Protein AF-A0A930GXK1-F1 (afdb_monomer)

Secondary structure (DSSP, 8-state):
--HHHHHHHHHHHHHHHHHHHHHHHHHHHHHHHT--GGGHHHHHHHHHHHHHHHHHHHT-HHHHT-

Solvent-accessible surface area (backbone atoms only — not comparable to full-atom values): 3827 Å² total; per-residue (Å²): 127,55,72,67,57,41,52,49,54,51,50,55,48,52,52,52,52,50,54,48,53,51,52,52,51,51,52,52,51,39,59,76,72,75,52,61,75,91,48,43,69,66,49,52,55,51,50,51,49,50,50,50,54,44,50,54,65,76,63,32,64,74,67,80,72,97

Mean predicted aligned error: 2.79 Å

Sequence (66 aa):
MTTEEKLKKYQDWLFKCSAYHMALNIIDIDKQTVAPTAGAGYRDERSAFLAGELFSLETDPEIVEL

Structure (mmCIF, N/CA/C/O backbone):
data_AF-A0A930GXK1-F1
#
_entry.id   AF-A0A930GXK1-F1
#
loop_
_atom_site.group_PDB
_atom_site.id
_atom_site.type_symbol
_atom_site.label_atom_id
_atom_site.label_alt_id
_atom_site.label_comp_id
_atom_site.label_asym_id
_atom_site.label_entity_id
_atom_site.label_seq_id
_atom_site.pdbx_PDB_ins_code
_atom_site.Cartn_x
_atom_site.Cartn_y
_atom_site.Cartn_z
_atom_site.occupancy
_atom_site.B_iso_or_equiv
_atom_site.auth_seq_id
_atom_site.auth_comp_id
_atom_site.auth_asym_id
_atom_site.auth_atom_id
_atom_site.pdbx_PDB_model_num
ATOM 1 N N . MET A 1 1 ? -9.607 -3.810 26.216 1.00 77.88 1 MET A N 1
ATOM 2 C CA . MET A 1 1 ? -9.137 -2.436 25.967 1.00 77.88 1 MET A CA 1
ATOM 3 C C . MET A 1 1 ? -10.179 -1.453 26.453 1.00 77.88 1 MET A C 1
ATOM 5 O O . MET A 1 1 ? -11.368 -1.714 26.275 1.00 77.88 1 MET A O 1
ATOM 9 N N . THR A 1 2 ? -9.745 -0.349 27.048 1.00 95.19 2 THR A N 1
ATOM 10 C CA . THR A 1 2 ? -10.595 0.822 27.290 1.00 95.19 2 THR A CA 1
ATOM 11 C C . THR A 1 2 ? -10.962 1.494 25.962 1.00 95.19 2 THR A C 1
ATOM 13 O O . THR A 1 2 ? -10.363 1.221 24.918 1.00 95.19 2 THR A O 1
ATOM 16 N N . THR A 1 3 ? -11.949 2.390 25.983 1.00 93.94 3 THR A N 1
ATOM 17 C CA . THR A 1 3 ? -12.320 3.182 24.799 1.00 93.94 3 THR A CA 1
ATOM 18 C C . THR A 1 3 ? -11.151 4.027 24.288 1.00 93.94 3 THR A C 1
ATOM 20 O O . THR A 1 3 ? -10.949 4.126 23.082 1.00 93.94 3 THR A O 1
ATOM 23 N N . GLU A 1 4 ? -10.350 4.597 25.189 1.00 95.94 4 GLU A N 1
ATOM 24 C CA . GLU A 1 4 ? -9.179 5.406 24.830 1.00 95.94 4 GLU A CA 1
ATOM 25 C C . GLU A 1 4 ? -8.085 4.561 24.165 1.00 95.94 4 GLU A C 1
ATOM 27 O O . GLU A 1 4 ? -7.514 4.969 23.155 1.00 95.94 4 GLU A O 1
ATOM 32 N N . GLU A 1 5 ? -7.844 3.345 24.665 1.00 96.31 5 GLU A N 1
ATOM 33 C CA . GLU A 1 5 ? -6.905 2.396 24.055 1.00 96.31 5 GLU A CA 1
ATOM 34 C C . GLU A 1 5 ? -7.367 1.954 22.658 1.00 96.31 5 GLU A C 1
ATOM 36 O O . GLU A 1 5 ? -6.549 1.863 21.740 1.00 96.31 5 GLU A O 1
ATOM 41 N N . LYS A 1 6 ? -8.675 1.719 22.473 1.00 94.62 6 LYS A N 1
ATOM 42 C CA . LYS A 1 6 ? -9.276 1.413 21.160 1.00 94.62 6 LYS A CA 1
ATOM 43 C C . LYS A 1 6 ? -9.108 2.567 20.186 1.00 94.62 6 LYS A C 1
ATOM 45 O O . LYS A 1 6 ? -8.625 2.361 19.076 1.00 94.62 6 LYS A O 1
ATOM 50 N N . LEU A 1 7 ? -9.422 3.785 20.622 1.00 96.19 7 LEU A N 1
ATOM 51 C CA . LEU A 1 7 ? -9.266 4.978 19.797 1.00 96.19 7 LEU A CA 1
ATOM 52 C C . LEU A 1 7 ? -7.808 5.179 19.372 1.00 96.19 7 LEU A C 1
ATOM 54 O O . LEU A 1 7 ? -7.546 5.441 18.199 1.00 96.19 7 LEU A O 1
ATOM 58 N N . LYS A 1 8 ? -6.857 5.009 20.296 1.00 96.88 8 LYS A N 1
ATOM 59 C CA . LYS A 1 8 ? -5.434 5.121 19.973 1.00 96.88 8 LYS A CA 1
ATOM 60 C C . LYS A 1 8 ? -4.985 4.052 18.974 1.00 96.88 8 LYS A C 1
ATOM 62 O O . LYS A 1 8 ? -4.339 4.396 17.988 1.00 96.88 8 LYS A O 1
ATOM 67 N N . LYS A 1 9 ? -5.355 2.782 19.182 1.00 96.56 9 LYS A N 1
ATOM 68 C CA . LYS A 1 9 ? -5.013 1.693 18.249 1.00 96.56 9 LYS A CA 1
ATOM 69 C C . LYS A 1 9 ? -5.582 1.953 16.848 1.00 96.56 9 LYS A C 1
ATOM 71 O O . LYS A 1 9 ? -4.870 1.764 15.866 1.00 96.56 9 LYS A O 1
ATOM 76 N N . TYR A 1 10 ? -6.809 2.467 16.754 1.00 96.75 10 TYR A N 1
ATOM 77 C CA . TYR A 1 10 ? -7.414 2.860 15.479 1.00 96.75 10 TYR A CA 1
ATOM 78 C C . TYR A 1 10 ? -6.661 4.007 14.792 1.00 96.75 10 TYR A C 1
ATOM 80 O O . TYR A 1 10 ? -6.390 3.946 13.596 1.00 96.75 10 TYR A O 1
ATOM 88 N N . GLN A 1 11 ? -6.285 5.049 15.537 1.00 97.44 11 GLN A N 1
ATOM 89 C CA . GLN A 1 11 ? -5.524 6.179 14.995 1.00 97.44 11 GLN A CA 1
ATOM 90 C C . GLN A 1 11 ? -4.134 5.760 14.503 1.00 97.44 11 GLN A C 1
ATOM 92 O O . GLN A 1 11 ? -3.713 6.179 13.425 1.00 97.44 11 GLN A O 1
ATOM 97 N N . ASP A 1 12 ? -3.442 4.906 15.260 1.00 97.75 12 ASP A N 1
ATOM 98 C CA . ASP A 1 12 ? -2.135 4.372 14.874 1.00 97.75 12 ASP A CA 1
ATOM 99 C C . ASP A 1 12 ? -2.254 3.503 13.600 1.00 97.75 12 ASP A C 1
ATOM 101 O O . ASP A 1 12 ? -1.423 3.608 12.692 1.00 97.75 12 ASP A O 1
ATOM 105 N N . TRP A 1 13 ? -3.322 2.702 13.481 1.00 97.88 13 TRP A N 1
ATOM 106 C CA . TRP A 1 13 ? -3.641 1.946 12.263 1.00 97.88 13 TRP A CA 1
ATOM 107 C C . TRP A 1 13 ? -3.933 2.856 11.061 1.00 97.88 13 TRP A C 1
ATOM 109 O O . TRP A 1 13 ? -3.353 2.654 9.991 1.00 97.88 13 TRP A O 1
ATOM 119 N N . LEU A 1 14 ? -4.768 3.889 11.236 1.00 98.06 14 LEU A N 1
ATOM 120 C CA . LEU A 1 14 ? -5.084 4.867 10.189 1.00 98.06 14 LEU A CA 1
ATOM 121 C C . LEU A 1 14 ? -3.821 5.545 9.665 1.00 98.06 14 LEU A C 1
ATOM 123 O O . LEU A 1 14 ? -3.631 5.660 8.453 1.00 98.06 14 LEU A O 1
ATOM 127 N N . PHE A 1 15 ? -2.941 5.973 10.574 1.00 98.44 15 PHE A N 1
ATOM 128 C CA . PHE A 1 15 ? -1.672 6.583 10.201 1.00 98.44 15 PHE A CA 1
ATOM 129 C C . PHE A 1 15 ? -0.829 5.616 9.366 1.00 98.44 15 PHE A C 1
ATOM 131 O O . PHE A 1 15 ? -0.344 5.990 8.295 1.00 98.44 15 PHE A O 1
ATOM 138 N N . LYS A 1 16 ? -0.713 4.357 9.805 1.00 98.12 16 LY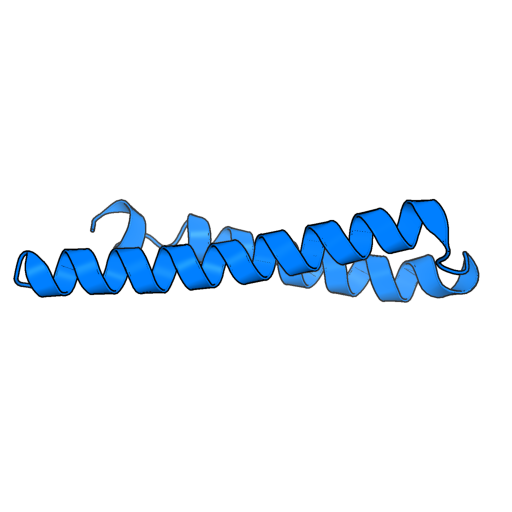S A N 1
ATOM 139 C CA . LYS A 1 16 ? 0.043 3.331 9.084 1.00 98.12 16 LYS A CA 1
ATOM 140 C C . LYS A 1 16 ? -0.516 3.117 7.678 1.00 98.12 16 LYS A C 1
ATOM 142 O O . LYS A 1 16 ? 0.243 3.240 6.722 1.00 98.12 16 LYS A O 1
ATOM 147 N N . CYS A 1 17 ? -1.823 2.895 7.529 1.00 98.31 17 CYS A N 1
ATOM 148 C CA . CYS A 1 17 ? -2.454 2.732 6.215 1.00 98.31 17 CYS A CA 1
ATOM 149 C C . CYS A 1 17 ? -2.235 3.962 5.325 1.00 98.31 17 CYS A C 1
ATOM 151 O O . CYS A 1 17 ? -1.872 3.823 4.157 1.00 98.31 17 CYS A O 1
ATOM 153 N N . SER A 1 18 ? -2.357 5.173 5.881 1.00 98.38 18 SER A N 1
ATOM 154 C CA . SER A 1 18 ? -2.132 6.412 5.128 1.00 98.38 18 SER A CA 1
ATOM 155 C C . SER A 1 18 ? -0.713 6.513 4.554 1.00 98.38 18 SER A C 1
ATOM 157 O O . SER A 1 18 ? -0.538 7.001 3.439 1.00 98.38 18 SER A O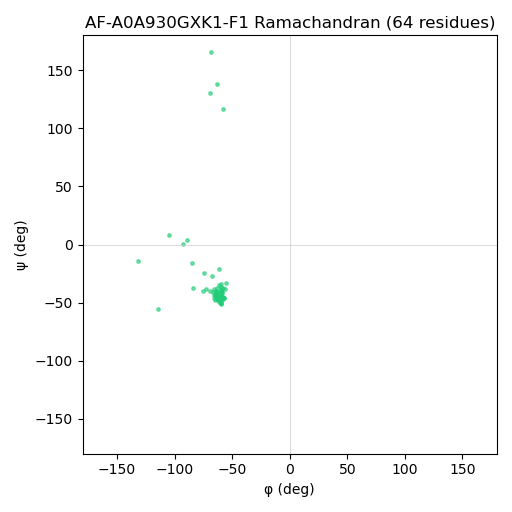 1
ATOM 159 N N . ALA A 1 19 ? 0.295 5.992 5.262 1.00 98.69 19 ALA A N 1
ATOM 160 C CA . ALA A 1 19 ? 1.678 5.984 4.796 1.00 98.69 19 ALA A CA 1
ATOM 161 C C . ALA A 1 19 ? 1.886 5.030 3.606 1.00 98.69 19 ALA A C 1
ATOM 163 O O . ALA A 1 19 ? 2.573 5.390 2.649 1.00 98.69 19 ALA A O 1
ATOM 164 N N . TYR A 1 20 ? 1.257 3.849 3.625 1.00 98.62 20 TYR A N 1
ATOM 165 C CA . TYR A 1 20 ? 1.283 2.917 2.490 1.00 98.62 20 TYR A CA 1
ATOM 166 C C . TYR A 1 20 ? 0.552 3.490 1.273 1.00 98.62 20 TYR A C 1
ATOM 168 O O . TYR A 1 20 ? 1.106 3.479 0.175 1.00 98.62 20 TYR A O 1
ATOM 176 N N . HIS A 1 21 ? -0.643 4.058 1.469 1.00 98.62 21 HIS A N 1
ATOM 177 C CA . HIS A 1 21 ? -1.387 4.749 0.409 1.00 98.62 21 HIS A CA 1
ATOM 178 C C . HIS A 1 21 ? -0.565 5.890 -0.200 1.00 98.62 21 HIS A C 1
ATOM 180 O O . HIS A 1 21 ? -0.453 5.992 -1.420 1.00 98.62 21 HIS A O 1
ATOM 186 N N . MET A 1 22 ? 0.077 6.716 0.633 1.00 98.62 22 MET A N 1
ATOM 187 C CA . MET A 1 22 ? 0.959 7.787 0.162 1.00 98.62 22 MET A CA 1
ATOM 188 C C . MET A 1 22 ? 2.116 7.236 -0.681 1.00 98.62 22 MET A C 1
ATOM 190 O O . MET A 1 22 ? 2.378 7.755 -1.765 1.00 98.62 22 MET A O 1
ATOM 194 N N . ALA A 1 23 ? 2.798 6.190 -0.207 1.00 98.56 23 ALA A N 1
ATOM 195 C CA . ALA A 1 23 ? 3.920 5.589 -0.920 1.00 98.56 23 ALA A CA 1
ATOM 196 C C . ALA A 1 23 ? 3.498 5.022 -2.284 1.00 98.56 23 ALA A C 1
ATOM 198 O O . ALA A 1 23 ? 4.133 5.322 -3.294 1.00 98.56 23 ALA A O 1
ATOM 199 N N . LEU A 1 24 ? 2.405 4.254 -2.328 1.00 98.62 24 LEU A N 1
ATOM 200 C CA . LEU A 1 24 ? 1.863 3.689 -3.566 1.00 98.62 24 LEU A CA 1
ATOM 201 C C . LEU A 1 24 ? 1.462 4.786 -4.560 1.00 98.62 24 LEU A C 1
ATOM 203 O O . LEU A 1 24 ? 1.823 4.698 -5.732 1.00 98.62 24 LEU A O 1
ATOM 207 N N . ASN A 1 25 ? 0.809 5.851 -4.087 1.00 98.56 25 ASN A N 1
ATOM 208 C CA . ASN A 1 25 ? 0.414 6.981 -4.929 1.00 98.56 25 ASN A CA 1
ATOM 209 C C . ASN A 1 25 ? 1.621 7.725 -5.510 1.00 98.56 25 ASN A C 1
ATOM 211 O O . ASN A 1 25 ? 1.623 8.064 -6.690 1.00 98.56 25 ASN A O 1
ATOM 215 N N . ILE A 1 26 ? 2.666 7.968 -4.711 1.00 98.25 26 ILE A N 1
ATOM 216 C CA . ILE A 1 26 ? 3.895 8.607 -5.203 1.00 98.25 26 ILE A CA 1
ATOM 217 C C . ILE A 1 26 ? 4.551 7.741 -6.280 1.00 98.25 26 ILE A C 1
ATOM 219 O O . ILE A 1 26 ? 4.958 8.269 -7.312 1.00 98.25 26 ILE A O 1
ATOM 223 N N . ILE A 1 27 ? 4.633 6.424 -6.065 1.00 97.94 27 ILE A N 1
ATOM 224 C CA . ILE A 1 27 ? 5.224 5.503 -7.042 1.00 97.94 27 ILE A CA 1
ATOM 225 C C . ILE A 1 27 ? 4.416 5.492 -8.345 1.00 97.94 27 ILE A C 1
ATOM 227 O O . ILE A 1 27 ? 5.007 5.486 -9.424 1.00 97.94 27 ILE A O 1
ATOM 231 N N . ASP A 1 28 ? 3.084 5.504 -8.266 1.00 97.88 28 ASP A N 1
ATOM 232 C CA . ASP A 1 28 ? 2.225 5.534 -9.452 1.00 97.88 28 ASP A CA 1
ATOM 233 C C . ASP A 1 28 ? 2.370 6.850 -10.236 1.00 97.88 28 ASP A C 1
ATOM 235 O O . ASP A 1 28 ? 2.556 6.836 -11.454 1.00 97.88 28 ASP A O 1
ATOM 239 N N . ILE A 1 29 ? 2.402 7.992 -9.544 1.00 98.25 29 ILE A N 1
ATOM 240 C CA . ILE A 1 29 ? 2.637 9.297 -10.177 1.00 98.25 29 ILE A CA 1
ATOM 241 C C . ILE A 1 29 ? 4.029 9.350 -10.826 1.00 98.25 29 ILE A C 1
ATOM 243 O O . ILE A 1 29 ? 4.156 9.785 -11.972 1.00 98.25 29 ILE A O 1
ATOM 247 N N . ASP A 1 30 ? 5.075 8.886 -10.137 1.00 97.88 30 ASP A N 1
ATOM 248 C CA . ASP A 1 30 ? 6.438 8.812 -10.682 1.00 97.88 30 ASP A CA 1
ATOM 249 C C . ASP A 1 30 ? 6.472 7.947 -11.952 1.00 97.88 30 ASP A C 1
ATOM 251 O O . ASP A 1 30 ? 6.982 8.379 -12.992 1.00 97.88 30 ASP A O 1
ATOM 255 N N . LYS A 1 31 ? 5.825 6.770 -11.907 1.00 96.31 31 LYS A N 1
ATOM 256 C CA . LYS A 1 31 ? 5.680 5.841 -13.039 1.00 96.31 31 LYS A CA 1
ATOM 257 C C . LYS A 1 31 ? 5.040 6.495 -14.263 1.00 96.31 31 LYS A C 1
ATOM 259 O O . LYS A 1 31 ? 5.444 6.178 -15.380 1.00 96.31 31 LYS A O 1
ATOM 264 N N . GLN A 1 32 ? 4.060 7.373 -14.065 1.00 95.81 32 GLN A N 1
ATOM 265 C CA . GLN A 1 32 ? 3.328 8.033 -15.150 1.00 95.81 32 GLN A CA 1
ATOM 266 C C . GLN A 1 32 ? 4.021 9.288 -15.698 1.00 95.81 32 GLN A C 1
ATOM 268 O O . GLN A 1 32 ? 3.661 9.748 -16.781 1.00 95.81 32 GLN A O 1
ATOM 273 N N . THR A 1 33 ? 4.993 9.855 -14.980 1.00 96.75 33 THR A N 1
ATOM 274 C CA . THR A 1 33 ? 5.553 11.176 -15.311 1.00 96.75 33 THR A CA 1
ATOM 275 C C . THR A 1 33 ? 7.012 11.127 -15.746 1.00 96.75 33 THR A C 1
ATOM 277 O O . THR A 1 33 ? 7.338 11.625 -16.823 1.00 96.75 33 THR A O 1
ATOM 280 N N . VAL A 1 34 ? 7.898 10.552 -14.930 1.00 95.81 34 VAL A N 1
ATOM 281 C CA . VAL A 1 34 ? 9.355 10.690 -15.114 1.00 95.81 34 VAL A CA 1
ATOM 282 C C . VAL A 1 34 ? 10.119 9.369 -15.047 1.00 95.81 34 VAL A C 1
ATOM 284 O O . VAL A 1 34 ? 11.283 9.318 -15.452 1.00 95.81 34 VAL A O 1
ATOM 287 N N . ALA A 1 35 ? 9.499 8.289 -14.567 1.00 95.94 35 ALA A N 1
ATOM 288 C CA . ALA A 1 35 ? 10.212 7.045 -14.316 1.00 95.94 35 ALA A CA 1
ATOM 289 C C . ALA A 1 35 ? 10.673 6.351 -15.619 1.00 95.94 35 ALA A C 1
ATOM 291 O O . ALA A 1 35 ? 9.8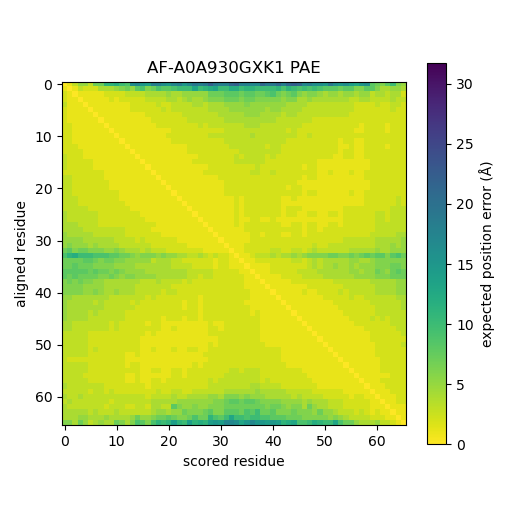58 6.076 -16.505 1.00 95.94 35 ALA A O 1
ATOM 292 N N . PRO A 1 36 ? 11.952 5.940 -15.736 1.00 96.31 36 PRO A N 1
ATOM 293 C CA . PRO A 1 36 ? 12.444 5.239 -16.921 1.00 96.31 36 PRO A CA 1
ATOM 294 C C . PRO A 1 36 ? 11.752 3.888 -17.131 1.00 96.31 36 PRO A C 1
ATOM 296 O O . PRO A 1 36 ? 11.611 3.109 -16.181 1.00 96.31 36 PRO A O 1
ATOM 299 N N . THR A 1 37 ? 11.404 3.549 -18.376 1.00 95.50 37 THR A N 1
ATOM 300 C CA . THR A 1 37 ? 10.736 2.280 -18.732 1.00 95.50 37 THR A CA 1
ATOM 301 C C . THR A 1 37 ? 11.537 1.048 -18.305 1.00 95.50 37 THR A C 1
ATOM 303 O O . THR A 1 37 ? 10.959 0.084 -17.814 1.00 95.50 37 THR A O 1
ATOM 306 N N . ALA A 1 38 ? 12.871 1.095 -18.397 1.00 97.31 38 ALA A N 1
ATOM 307 C CA . ALA A 1 38 ? 13.746 -0.007 -17.983 1.00 97.31 38 ALA A CA 1
ATOM 308 C C . ALA A 1 38 ? 13.633 -0.361 -16.484 1.00 97.31 38 ALA A C 1
ATOM 310 O O . ALA A 1 38 ? 13.961 -1.475 -16.090 1.00 97.31 38 ALA A O 1
ATOM 311 N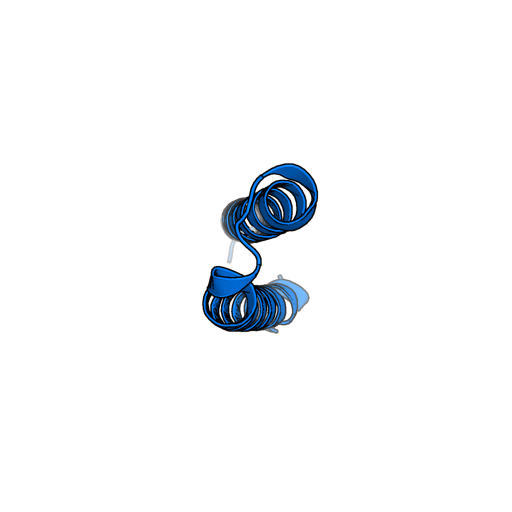 N . GLY A 1 39 ? 13.141 0.560 -15.647 1.00 96.44 39 GLY A N 1
ATOM 312 C CA . GLY A 1 39 ? 12.899 0.319 -14.222 1.00 96.44 39 GLY A CA 1
ATOM 313 C C . GLY A 1 39 ? 11.510 -0.236 -13.891 1.00 96.44 39 GLY A C 1
ATOM 314 O O . GLY A 1 39 ? 11.197 -0.368 -12.709 1.00 96.44 39 GLY A O 1
ATOM 315 N N . ALA A 1 40 ? 10.664 -0.529 -14.888 1.00 96.75 40 ALA A N 1
ATOM 316 C CA . ALA A 1 40 ? 9.273 -0.931 -14.661 1.00 96.75 40 ALA A CA 1
ATOM 317 C C . ALA A 1 40 ? 9.166 -2.200 -13.809 1.00 96.75 40 ALA A C 1
ATOM 319 O O . ALA A 1 40 ? 8.513 -2.163 -12.776 1.00 96.75 40 ALA A O 1
ATOM 320 N N . GLY A 1 41 ? 9.895 -3.266 -14.160 1.00 97.75 41 GLY A N 1
ATOM 321 C CA . GLY A 1 41 ? 9.857 -4.520 -13.398 1.00 97.75 41 GLY A CA 1
ATOM 322 C C . GLY A 1 41 ? 10.288 -4.351 -11.938 1.00 97.75 41 GLY A C 1
ATOM 323 O O . GLY A 1 41 ? 9.642 -4.883 -11.041 1.00 97.75 41 GLY A O 1
ATOM 324 N N . TYR A 1 42 ? 11.327 -3.542 -11.683 1.00 97.06 42 TYR A N 1
ATOM 325 C CA . TYR A 1 42 ? 11.758 -3.238 -10.317 1.00 97.06 42 TYR A CA 1
ATOM 326 C C . TYR A 1 42 ? 10.649 -2.533 -9.530 1.00 97.06 42 TYR A C 1
ATOM 328 O O . TYR A 1 42 ? 10.341 -2.958 -8.419 1.00 97.06 42 TYR A O 1
ATOM 336 N N . ARG A 1 43 ? 10.039 -1.481 -10.095 1.00 97.81 43 ARG A N 1
ATOM 337 C CA . ARG A 1 43 ? 8.959 -0.726 -9.438 1.00 97.81 43 ARG A CA 1
ATOM 338 C C . ARG A 1 43 ? 7.716 -1.580 -9.224 1.00 97.81 43 ARG A C 1
ATOM 340 O O . ARG A 1 43 ? 7.213 -1.606 -8.108 1.00 97.81 43 ARG A O 1
ATOM 347 N N . ASP A 1 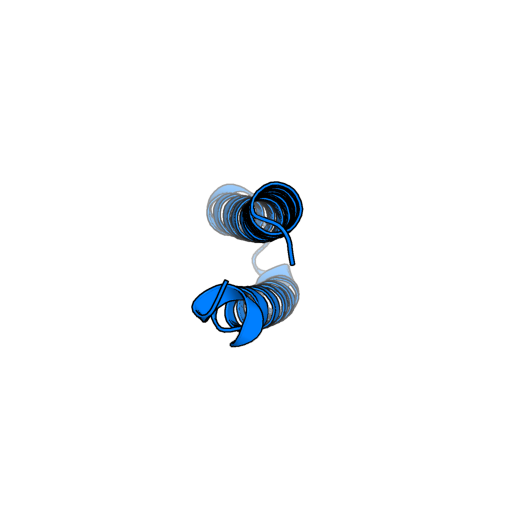44 ? 7.272 -2.303 -10.249 1.00 97.56 44 ASP A N 1
ATOM 348 C CA . ASP A 1 44 ? 6.054 -3.113 -10.204 1.00 97.56 44 ASP A CA 1
ATOM 349 C C . ASP A 1 44 ? 6.132 -4.173 -9.091 1.00 97.56 44 ASP A C 1
ATOM 351 O O . ASP A 1 44 ? 5.176 -4.339 -8.338 1.00 97.56 44 ASP A O 1
ATOM 355 N N . GLU A 1 45 ? 7.292 -4.815 -8.904 1.00 98.19 45 GLU A N 1
ATOM 356 C CA . GLU A 1 45 ? 7.513 -5.775 -7.812 1.00 98.19 45 GLU A CA 1
ATOM 357 C C . GLU A 1 45 ? 7.364 -5.126 -6.420 1.00 98.19 45 GLU A C 1
ATOM 359 O O . GLU A 1 45 ? 6.742 -5.704 -5.528 1.00 98.19 45 GLU A O 1
ATOM 364 N N . ARG A 1 46 ? 7.880 -3.902 -6.219 1.00 97.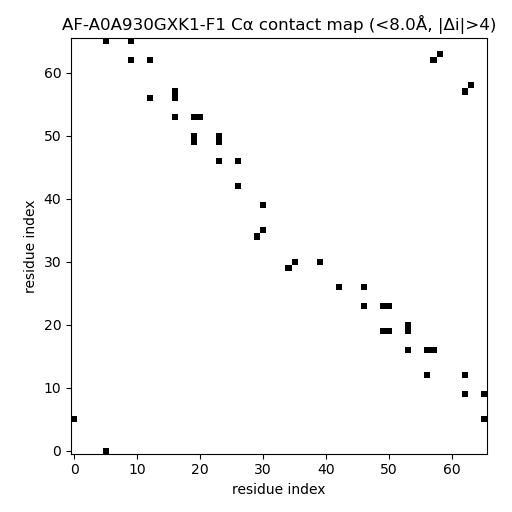88 46 ARG A N 1
ATOM 365 C CA . ARG A 1 46 ? 7.783 -3.203 -4.921 1.00 97.88 46 ARG A CA 1
ATOM 366 C C . ARG A 1 46 ? 6.381 -2.658 -4.689 1.00 97.88 46 ARG A C 1
ATOM 368 O O . ARG A 1 46 ? 5.882 -2.758 -3.574 1.00 97.88 46 ARG A O 1
ATOM 375 N N . SER A 1 47 ? 5.734 -2.121 -5.722 1.00 98.25 47 SER A N 1
ATOM 376 C CA . SER A 1 47 ? 4.336 -1.693 -5.648 1.00 98.25 47 SER A CA 1
ATOM 377 C C . SER A 1 47 ? 3.421 -2.863 -5.295 1.00 98.25 47 SER A C 1
ATOM 379 O O . SER A 1 47 ? 2.572 -2.716 -4.422 1.00 98.25 47 SER A O 1
ATOM 381 N N . ALA A 1 48 ? 3.625 -4.036 -5.904 1.00 98.50 48 ALA A N 1
ATOM 382 C CA . ALA A 1 48 ? 2.861 -5.239 -5.585 1.00 98.50 48 ALA A CA 1
ATOM 383 C C . ALA A 1 48 ? 3.081 -5.695 -4.135 1.00 98.50 48 ALA A C 1
ATOM 385 O O . ALA A 1 48 ? 2.113 -5.980 -3.433 1.00 98.50 48 ALA A O 1
ATOM 386 N N . PHE A 1 49 ? 4.332 -5.707 -3.664 1.00 98.62 49 PHE A N 1
ATOM 387 C CA . PHE A 1 49 ? 4.646 -6.028 -2.270 1.00 98.62 49 PHE A CA 1
ATOM 388 C C . PHE A 1 49 ? 3.962 -5.062 -1.291 1.00 98.62 49 PHE A C 1
ATOM 390 O O . PHE A 1 49 ? 3.261 -5.498 -0.383 1.00 98.62 49 PHE A O 1
ATOM 397 N N . LEU A 1 50 ? 4.103 -3.749 -1.502 1.00 98.62 50 LEU A N 1
ATOM 398 C CA . LEU A 1 50 ? 3.497 -2.729 -0.641 1.00 98.62 50 LEU A CA 1
ATOM 399 C C . LEU A 1 50 ? 1.965 -2.790 -0.647 1.00 98.62 50 LEU A C 1
ATOM 401 O O . LEU A 1 50 ? 1.352 -2.596 0.398 1.00 98.62 50 LEU A O 1
ATOM 405 N N . ALA A 1 51 ? 1.349 -3.079 -1.796 1.00 98.62 51 ALA A N 1
ATOM 406 C CA . ALA A 1 51 ? -0.093 -3.277 -1.892 1.00 98.62 51 ALA A CA 1
ATOM 407 C C . ALA A 1 51 ? -0.553 -4.525 -1.121 1.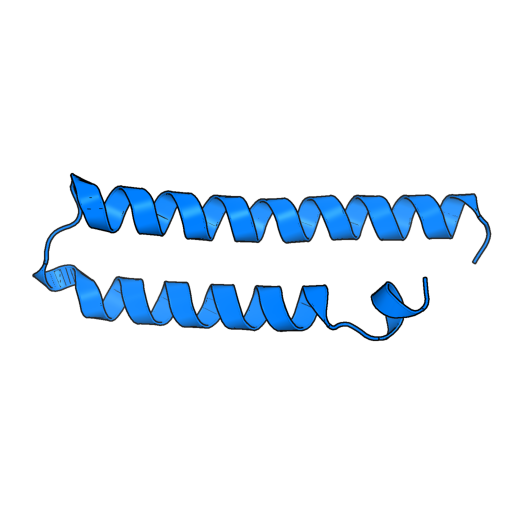00 98.62 51 ALA A C 1
ATOM 409 O O . ALA A 1 51 ? -1.589 -4.485 -0.464 1.00 98.62 51 ALA A O 1
ATOM 410 N N . GLY A 1 52 ? 0.225 -5.611 -1.153 1.00 98.56 52 GLY A N 1
ATOM 411 C CA . GLY A 1 52 ? -0.037 -6.808 -0.350 1.00 98.56 52 GLY A CA 1
ATOM 412 C C . GLY A 1 52 ? 0.075 -6.547 1.154 1.00 98.56 52 GLY A C 1
ATOM 413 O O . GLY A 1 52 ? -0.797 -6.956 1.915 1.00 98.56 52 GLY A O 1
ATOM 414 N N . GLU A 1 53 ? 1.102 -5.811 1.583 1.00 98.50 53 GLU A N 1
ATOM 415 C CA . GLU A 1 53 ? 1.258 -5.396 2.982 1.00 98.50 53 GLU A CA 1
ATOM 416 C C . GLU A 1 53 ? 0.092 -4.512 3.440 1.00 98.50 53 GLU A C 1
ATOM 418 O O . GLU A 1 53 ? -0.474 -4.740 4.507 1.00 98.50 53 GLU A O 1
ATOM 423 N N . LEU A 1 54 ? -0.307 -3.535 2.621 1.00 98.50 54 LEU A N 1
ATOM 424 C CA . LEU A 1 54 ? -1.466 -2.690 2.894 1.00 98.50 54 LEU A CA 1
ATOM 425 C C . LEU A 1 54 ? -2.752 -3.516 3.009 1.00 98.50 54 LEU A C 1
ATOM 427 O O . LEU A 1 54 ? -3.494 -3.339 3.969 1.00 98.50 54 LEU A O 1
ATOM 431 N N . PHE A 1 55 ? -2.980 -4.458 2.092 1.00 98.19 55 PHE A N 1
ATOM 432 C CA . PHE A 1 55 ? -4.133 -5.353 2.153 1.00 98.19 55 PHE A CA 1
ATOM 433 C C . PHE A 1 55 ? -4.166 -6.144 3.467 1.00 98.19 55 PHE A C 1
ATOM 435 O O . PHE A 1 55 ? -5.205 -6.208 4.121 1.00 98.19 55 PHE A O 1
ATOM 442 N N . SER A 1 56 ? -3.030 -6.698 3.896 1.00 98.06 56 SER A N 1
ATOM 443 C CA . SER A 1 56 ? -2.919 -7.394 5.184 1.00 98.06 56 SER A CA 1
ATOM 444 C C . SER A 1 56 ? -3.251 -6.485 6.374 1.00 98.06 56 SER A C 1
ATOM 446 O O . SER A 1 56 ? -3.867 -6.941 7.329 1.00 98.06 56 SER A O 1
ATOM 448 N N . LEU A 1 57 ? -2.885 -5.198 6.324 1.00 97.06 57 LEU A N 1
ATOM 449 C CA . LEU A 1 57 ? -3.225 -4.227 7.374 1.00 97.06 57 LEU A CA 1
ATOM 450 C C . LEU A 1 57 ? -4.704 -3.839 7.373 1.00 97.06 57 LEU A C 1
ATOM 452 O O . LEU A 1 57 ? -5.285 -3.640 8.436 1.00 97.06 57 LEU A O 1
ATOM 456 N N . GLU A 1 58 ? -5.307 -3.691 6.196 1.00 96.12 58 GLU A N 1
ATOM 457 C CA . GLU A 1 58 ? -6.717 -3.316 6.048 1.00 96.12 58 GLU A CA 1
ATOM 458 C C . GLU A 1 58 ? -7.663 -4.477 6.374 1.00 96.12 58 GLU A C 1
ATOM 460 O O . GLU A 1 58 ? -8.809 -4.251 6.757 1.00 96.12 58 GLU A O 1
ATOM 465 N N . THR A 1 59 ? -7.178 -5.713 6.250 1.00 96.31 59 THR A N 1
ATOM 466 C CA . THR A 1 59 ? -7.945 -6.939 6.515 1.00 96.31 59 THR A CA 1
ATOM 467 C C . THR A 1 59 ? -7.576 -7.628 7.826 1.00 96.31 59 THR A C 1
ATOM 469 O O . THR A 1 59 ? -8.064 -8.727 8.087 1.00 96.31 59 THR A O 1
ATOM 472 N N . ASP A 1 60 ? -6.756 -6.988 8.665 1.00 96.19 60 ASP A N 1
ATOM 473 C CA . ASP A 1 60 ? -6.416 -7.491 9.994 1.00 96.19 60 ASP A CA 1
ATOM 474 C C . ASP A 1 60 ? -7.703 -7.671 10.830 1.00 96.19 60 ASP A C 1
ATOM 476 O O . ASP A 1 60 ? -8.383 -6.676 11.121 1.00 96.19 60 ASP A O 1
ATOM 480 N N . PRO A 1 61 ? -8.057 -8.910 11.237 1.00 95.06 61 PRO A N 1
ATOM 481 C CA . PRO A 1 61 ? -9.269 -9.169 12.007 1.00 95.06 61 PRO A CA 1
ATOM 482 C C . PRO A 1 61 ? -9.348 -8.342 13.292 1.00 95.06 61 PRO A C 1
ATOM 484 O O . PRO A 1 61 ? -10.433 -7.915 13.678 1.00 95.06 61 PRO A O 1
ATOM 487 N N . GLU A 1 62 ? -8.210 -8.046 13.929 1.00 92.06 62 GLU A N 1
ATOM 488 C CA . GLU A 1 62 ? -8.199 -7.253 15.158 1.00 92.06 62 GLU A CA 1
ATOM 489 C C . GLU A 1 62 ? -8.621 -5.799 14.938 1.00 92.06 62 GLU A C 1
ATOM 491 O O . GLU A 1 62 ? -9.078 -5.149 15.878 1.00 92.06 62 GLU A O 1
ATOM 496 N N . ILE A 1 63 ? -8.422 -5.266 13.732 1.00 91.44 63 ILE A N 1
ATOM 497 C CA . ILE A 1 63 ? -8.852 -3.916 13.369 1.00 91.44 63 ILE A CA 1
ATOM 498 C C . ILE A 1 63 ? -10.319 -3.917 12.945 1.00 91.44 63 ILE A C 1
ATOM 500 O O . ILE A 1 63 ? -11.051 -2.992 13.289 1.00 91.44 63 ILE A O 1
ATOM 504 N N . VAL A 1 64 ? -10.764 -4.964 12.245 1.00 85.06 64 VAL A N 1
ATOM 505 C CA . VAL A 1 64 ? -12.174 -5.141 11.863 1.00 85.06 64 VAL A CA 1
ATOM 506 C C . VAL A 1 64 ? -13.078 -5.242 13.099 1.00 85.06 64 VAL A C 1
ATOM 508 O O . VAL A 1 64 ? -14.205 -4.751 13.083 1.00 85.06 64 VAL A O 1
ATOM 511 N N . GLU A 1 65 ? -12.581 -5.854 14.175 1.00 87.56 65 GLU A N 1
ATOM 512 C CA . GLU A 1 65 ? -13.307 -6.060 15.435 1.00 87.56 65 GLU A CA 1
ATOM 513 C C . GLU A 1 65 ? -13.086 -4.954 16.492 1.00 87.56 65 GLU A C 1
ATOM 515 O O . GLU A 1 65 ? -13.613 -5.053 1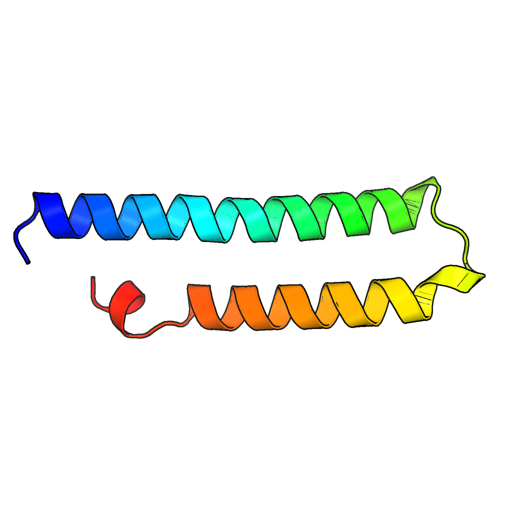7.608 1.00 87.56 65 GLU A O 1
ATOM 520 N N . LEU A 1 66 ? -12.290 -3.921 16.179 1.00 83.25 66 LEU A N 1
ATOM 521 C CA . LEU A 1 66 ? -11.836 -2.900 17.135 1.00 83.25 66 LEU A CA 1
ATOM 522 C C . LEU A 1 66 ? -12.963 -2.003 17.668 1.00 83.25 66 LEU A C 1
ATOM 524 O O . LEU A 1 66 ? -13.018 -1.833 18.917 1.00 83.25 66 LEU A O 1
#

Radius of gyration: 15.51 Å; Cα contacts (8 Å, |Δi|>4): 23; chains: 1; bounding box: 27×20×46 Å

Organism: NCBI:txid237576

pLDDT: mean 96.35, std 3.7, range [77.88, 98.69]

Foldseek 3Di:
DPPVVLVVVLVVLVVVLVVLVVVLVVLVVCVVPPDDPVCCVVSVVVSVVSVVVSVCSVPPVVNVVD

Nearest PDB structures (foldseek):
  4ilo-assembly1_A  TM=8.638E-01  e=8.491E+00  Chlamydia trachomatis L2/434/Bu
  3na7-assembly1_A  TM=5.108E-01  e=9.061E+00  Hel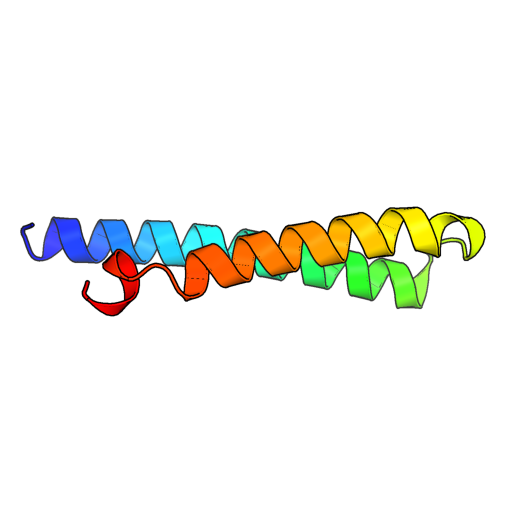icobacter pylori NCTC 11638